Protein AF-A0AAE3ATY2-F1 (afdb_monomer_lite)

pLDDT: mean 73.82, std 13.51, range [33.0, 94.19]

Radius of gyration: 15.82 Å; chains: 1; bounding box: 37×30×44 Å

Foldseek 3Di:
DDFAEDEDLAPVVVLCVVDPPPCVVSVVVCVRGQKYKDFHADPLLVVLSVCLPVQVQHPNVDPRSSVVSVVVCPDPRTDIDMDGRDPVSVVPDDDDDDDDDDDD

Organism: NCBI:txid2981770

Structure (mmCIF, N/CA/C/O backbone):
data_AF-A0AAE3ATY2-F1
#
_entry.id   AF-A0AAE3ATY2-F1
#
loop_
_atom_site.group_PDB
_atom_site.id
_atom_site.type_symbol
_atom_site.label_atom_id
_atom_site.label_alt_id
_atom_site.label_comp_id
_atom_site.label_asym_id
_atom_site.label_entity_id
_atom_site.label_seq_id
_atom_site.pdbx_PDB_ins_code
_atom_site.Cartn_x
_atom_site.Cartn_y
_atom_site.Cartn_z
_atom_site.occupancy
_atom_site.B_iso_or_equiv
_atom_site.auth_seq_id
_atom_site.auth_comp_id
_atom_site.auth_asym_id
_atom_site.auth_atom_id
_atom_site.pdbx_PDB_model_num
ATOM 1 N N . MET A 1 1 ? -20.960 9.834 9.016 1.00 41.12 1 MET A N 1
ATOM 2 C CA . MET A 1 1 ? -19.723 10.278 8.343 1.00 41.12 1 MET A CA 1
ATOM 3 C C . MET A 1 1 ? -19.508 9.317 7.180 1.00 41.12 1 MET A C 1
ATOM 5 O O . MET A 1 1 ? -19.386 8.128 7.443 1.00 41.12 1 MET A O 1
ATOM 9 N N . LEU A 1 2 ? -19.636 9.768 5.926 1.00 33.00 2 LEU A N 1
ATOM 10 C CA . LEU A 1 2 ? -19.332 8.926 4.760 1.00 33.00 2 LEU A CA 1
ATOM 11 C C . LEU A 1 2 ? -17.823 8.994 4.508 1.00 33.00 2 LEU A C 1
ATOM 13 O O . LEU A 1 2 ? -17.289 10.093 4.409 1.00 33.00 2 LEU A O 1
ATOM 17 N N . PHE A 1 3 ? -17.167 7.838 4.414 1.00 41.97 3 PHE A N 1
ATOM 18 C CA . PHE A 1 3 ? -15.779 7.729 3.967 1.00 41.97 3 PHE A CA 1
ATOM 19 C C . PHE A 1 3 ? -15.745 7.149 2.566 1.00 41.97 3 PHE A C 1
ATOM 21 O O . PHE A 1 3 ? -16.472 6.200 2.263 1.00 41.97 3 PHE A O 1
ATOM 28 N N . ASN A 1 4 ? -14.850 7.670 1.738 1.00 52.00 4 ASN A N 1
ATOM 29 C CA . ASN A 1 4 ? -14.560 7.045 0.460 1.00 52.00 4 ASN A CA 1
ATOM 30 C C . ASN A 1 4 ? -13.578 5.880 0.695 1.00 52.00 4 ASN A C 1
ATOM 32 O O . ASN A 1 4 ? -12.477 6.090 1.214 1.00 52.00 4 ASN A O 1
ATOM 36 N N . TYR A 1 5 ? -13.958 4.666 0.265 1.00 47.03 5 TYR A N 1
ATOM 37 C CA . TYR A 1 5 ? -13.177 3.420 0.366 1.00 47.03 5 TYR A CA 1
ATOM 38 C C . TYR A 1 5 ? -12.868 2.787 -1.005 1.00 47.03 5 TYR A C 1
ATOM 40 O O . TYR A 1 5 ? -13.751 2.717 -1.860 1.00 47.03 5 TYR A O 1
ATOM 48 N N . ILE A 1 6 ? -11.649 2.261 -1.188 1.00 55.47 6 ILE A N 1
ATOM 49 C CA . ILE A 1 6 ? -11.267 1.452 -2.361 1.00 55.47 6 ILE A CA 1
ATOM 50 C C . ILE A 1 6 ? -10.570 0.147 -1.940 1.00 55.47 6 ILE A C 1
ATOM 52 O O . ILE A 1 6 ? -9.686 0.149 -1.078 1.00 55.47 6 ILE A O 1
ATOM 56 N N . LYS A 1 7 ? -10.965 -0.973 -2.567 1.00 50.97 7 LYS A N 1
ATOM 57 C CA . LYS A 1 7 ? -10.407 -2.319 -2.349 1.00 50.97 7 LYS A CA 1
ATOM 58 C C . LYS A 1 7 ? -9.574 -2.748 -3.558 1.00 50.97 7 LYS A C 1
ATOM 60 O O . LYS A 1 7 ? -10.070 -2.715 -4.677 1.00 50.97 7 LYS A O 1
ATOM 65 N N . GLY A 1 8 ? -8.339 -3.200 -3.333 1.00 52.41 8 GLY A N 1
ATOM 66 C CA . GLY A 1 8 ? -7.498 -3.819 -4.374 1.00 52.41 8 GLY A CA 1
ATOM 67 C C . GLY A 1 8 ? -6.410 -2.930 -4.993 1.00 52.41 8 GLY A C 1
ATOM 68 O O . GLY A 1 8 ? -5.678 -3.392 -5.863 1.00 52.41 8 GLY A O 1
ATOM 69 N N . ALA A 1 9 ? -6.232 -1.695 -4.517 1.00 54.06 9 ALA A N 1
ATOM 70 C CA . ALA A 1 9 ? -5.271 -0.743 -5.091 1.00 54.06 9 ALA A CA 1
ATOM 71 C C . ALA A 1 9 ? -3.799 -0.951 -4.642 1.00 54.06 9 ALA A C 1
ATOM 73 O O . ALA A 1 9 ? -2.879 -0.355 -5.202 1.00 54.06 9 ALA A O 1
ATOM 74 N N . GLY A 1 10 ? -3.543 -1.812 -3.651 1.00 53.28 10 GLY A N 1
ATOM 75 C CA . GLY A 1 10 ? -2.365 -1.707 -2.777 1.00 53.28 10 GLY A CA 1
ATOM 76 C C . GLY A 1 10 ? -0.957 -1.781 -3.399 1.00 53.28 10 GLY A C 1
ATOM 77 O O . GLY A 1 10 ? -0.019 -1.265 -2.794 1.00 53.28 10 GLY A O 1
ATOM 78 N N . ARG A 1 11 ? -0.784 -2.338 -4.608 1.00 52.47 11 ARG A N 1
ATOM 79 C CA . ARG A 1 11 ? 0.541 -2.446 -5.262 1.00 52.47 11 ARG A CA 1
ATOM 80 C C . ARG A 1 11 ? 1.004 -1.128 -5.884 1.00 52.47 11 ARG A C 1
ATOM 82 O O . ARG A 1 11 ? 2.114 -0.676 -5.613 1.00 52.47 11 ARG A O 1
ATOM 89 N N . HIS A 1 12 ? 0.138 -0.482 -6.662 1.00 54.59 12 HIS A N 1
ATOM 90 C CA . HIS A 1 12 ? 0.458 0.803 -7.283 1.00 54.59 12 HIS A CA 1
ATOM 91 C C . HIS A 1 12 ? 0.455 1.938 -6.255 1.00 54.59 12 HIS A C 1
ATOM 93 O O . HIS A 1 12 ? 1.202 2.893 -6.412 1.00 54.59 12 HIS A O 1
ATOM 99 N N . CYS A 1 13 ? -0.293 1.798 -5.153 1.00 53.50 13 CYS A N 1
ATOM 100 C CA . CYS A 1 13 ? -0.353 2.790 -4.080 1.00 53.50 13 CYS A CA 1
ATOM 101 C C . CYS A 1 13 ? 1.008 3.173 -3.489 1.00 53.50 13 CYS A C 1
ATOM 103 O O . CYS A 1 13 ? 1.266 4.345 -3.223 1.00 53.50 13 CYS A O 1
ATOM 105 N N . ILE A 1 14 ? 1.877 2.189 -3.260 1.00 57.06 14 ILE A N 1
ATOM 106 C CA . ILE A 1 14 ? 3.160 2.419 -2.586 1.00 57.06 14 ILE A CA 1
ATOM 107 C C . ILE A 1 14 ? 4.232 2.843 -3.586 1.00 57.06 14 ILE A C 1
ATOM 109 O O . ILE A 1 14 ? 5.038 3.720 -3.276 1.00 57.06 14 ILE A O 1
ATOM 113 N N . ALA A 1 15 ? 4.219 2.275 -4.795 1.00 56.56 15 ALA A N 1
ATOM 114 C CA . ALA A 1 15 ? 5.108 2.697 -5.873 1.00 56.56 15 ALA A CA 1
ATOM 115 C C . ALA A 1 15 ? 4.839 4.163 -6.271 1.00 56.56 15 ALA A C 1
ATOM 117 O O . ALA A 1 15 ? 5.775 4.958 -6.347 1.00 56.56 15 ALA A O 1
ATOM 118 N N . ALA A 1 16 ? 3.560 4.540 -6.383 1.00 54.19 16 ALA A N 1
ATOM 119 C CA . ALA A 1 16 ? 3.089 5.913 -6.556 1.00 54.19 16 ALA A CA 1
ATOM 120 C C . ALA A 1 16 ? 3.590 6.848 -5.447 1.00 54.19 16 ALA A C 1
ATOM 122 O O . ALA A 1 16 ? 4.172 7.896 -5.709 1.00 54.19 16 ALA A O 1
ATOM 123 N N . HIS A 1 17 ? 3.429 6.441 -4.185 1.00 58.06 17 HIS A N 1
ATOM 124 C CA . HIS A 1 17 ? 3.832 7.275 -3.056 1.00 58.06 17 HIS A CA 1
ATOM 125 C C . HIS A 1 17 ? 5.353 7.491 -2.977 1.00 58.06 17 HIS A C 1
ATOM 127 O O . HIS A 1 17 ? 5.806 8.581 -2.628 1.00 58.06 17 HIS A O 1
ATOM 133 N N . ARG A 1 18 ? 6.152 6.468 -3.310 1.00 60.47 18 ARG A N 1
ATOM 134 C CA . ARG A 1 18 ? 7.623 6.514 -3.222 1.00 60.47 18 ARG A CA 1
ATOM 135 C C . ARG A 1 18 ? 8.286 7.215 -4.403 1.00 60.47 18 ARG A C 1
ATOM 137 O O . ARG A 1 18 ? 9.364 7.777 -4.234 1.00 60.47 18 ARG A O 1
ATOM 144 N N . LYS A 1 19 ? 7.658 7.212 -5.580 1.00 61.47 19 LYS A N 1
ATOM 145 C CA . LYS A 1 19 ? 8.157 7.916 -6.765 1.00 61.47 19 LYS A CA 1
ATOM 146 C C . LYS A 1 19 ? 7.029 8.734 -7.380 1.00 61.47 19 LYS A C 1
ATOM 148 O O . LYS A 1 19 ? 6.400 8.331 -8.358 1.00 61.47 19 LYS A O 1
ATOM 153 N N . LYS A 1 20 ? 6.801 9.904 -6.771 1.00 57.09 20 LYS A N 1
ATOM 154 C CA . LYS A 1 20 ? 5.816 10.892 -7.226 1.00 57.09 20 LYS A CA 1
ATOM 155 C C . LYS A 1 20 ? 5.924 11.087 -8.738 1.00 57.09 20 LYS A C 1
ATOM 157 O O . LYS A 1 20 ? 7.033 11.239 -9.251 1.00 57.09 20 LYS A O 1
ATOM 162 N N . LYS A 1 21 ? 4.777 11.162 -9.417 1.00 59.84 21 LYS A N 1
ATOM 163 C CA . LYS A 1 21 ? 4.633 11.337 -10.881 1.00 59.84 21 LYS A CA 1
ATOM 164 C C . LYS A 1 21 ? 4.850 10.086 -11.741 1.00 59.84 21 LYS A C 1
ATOM 166 O O . LYS A 1 21 ? 4.656 10.173 -12.948 1.00 59.84 21 LYS A O 1
ATOM 171 N N . MET A 1 22 ? 5.210 8.939 -11.164 1.00 63.28 22 MET A N 1
ATOM 172 C CA . 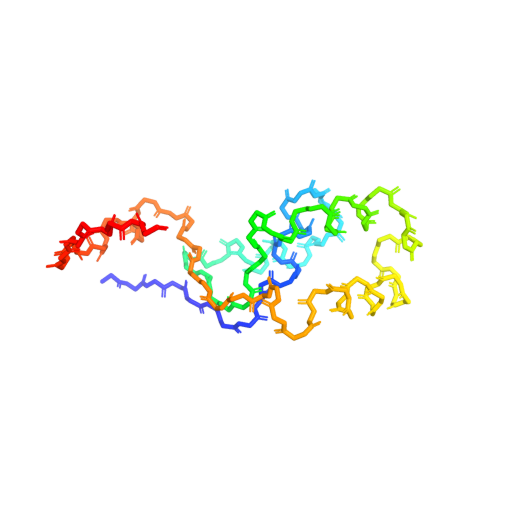MET A 1 22 ? 5.334 7.687 -11.926 1.00 63.28 22 MET A CA 1
ATOM 173 C C . MET A 1 22 ? 3.978 7.002 -12.152 1.00 63.28 22 MET A C 1
ATOM 175 O O . MET A 1 22 ? 3.780 6.356 -13.172 1.00 63.28 22 MET A O 1
ATOM 179 N N . PHE A 1 23 ? 3.019 7.202 -11.242 1.00 66.50 23 PHE A N 1
ATOM 180 C CA . PHE A 1 23 ? 1.679 6.605 -11.307 1.00 66.50 23 PHE A CA 1
ATOM 181 C C . PHE A 1 23 ? 0.593 7.670 -11.085 1.00 66.50 23 PHE A C 1
ATOM 183 O O . PHE A 1 23 ? -0.240 7.549 -10.190 1.00 66.50 23 PHE A O 1
ATOM 190 N N . ILE A 1 24 ? 0.621 8.746 -11.877 1.00 67.44 24 ILE A N 1
ATOM 191 C CA . ILE A 1 24 ? -0.222 9.947 -11.687 1.00 67.44 24 ILE A CA 1
ATOM 192 C C . ILE A 1 24 ? -1.718 9.614 -11.636 1.00 67.44 24 ILE A C 1
ATOM 194 O O . ILE A 1 24 ? -2.450 10.183 -10.827 1.00 67.44 24 ILE A O 1
ATOM 198 N N . GLU A 1 25 ? -2.184 8.697 -12.483 1.00 70.12 25 GLU A N 1
ATOM 199 C CA . GLU A 1 25 ? -3.596 8.301 -12.516 1.00 70.12 25 GLU A CA 1
ATOM 200 C C . GLU A 1 25 ? -4.012 7.597 -11.225 1.00 70.12 25 GLU A C 1
ATOM 202 O O . GLU A 1 25 ? -5.039 7.938 -10.640 1.00 70.12 25 GLU A O 1
ATOM 207 N N . VAL A 1 26 ? -3.159 6.703 -10.721 1.00 69.75 26 VAL A N 1
ATOM 208 C CA . VAL A 1 26 ? -3.375 6.000 -9.453 1.00 69.75 26 VAL A CA 1
ATOM 209 C C . VAL A 1 26 ? -3.294 6.972 -8.276 1.00 69.75 26 VAL A C 1
ATOM 211 O O . VAL A 1 26 ? -4.143 6.924 -7.391 1.00 69.75 26 VAL A O 1
ATOM 214 N N . GLU A 1 27 ? -2.326 7.895 -8.262 1.00 71.00 27 GLU A N 1
ATOM 215 C CA . GLU A 1 27 ? -2.238 8.950 -7.240 1.00 71.00 27 GLU A CA 1
ATOM 216 C C . GLU A 1 27 ? -3.523 9.785 -7.197 1.00 71.00 27 GLU A C 1
ATOM 218 O O . GLU A 1 27 ? -4.073 10.034 -6.121 1.00 71.00 27 GLU A O 1
ATOM 223 N N . ARG A 1 28 ? -4.026 10.192 -8.370 1.00 78.19 28 ARG A N 1
ATOM 224 C CA . ARG A 1 28 ? -5.248 10.991 -8.506 1.00 78.19 28 ARG A CA 1
ATOM 225 C C . ARG A 1 28 ? -6.484 10.209 -8.074 1.00 78.19 28 ARG A C 1
ATOM 227 O O . ARG A 1 28 ? -7.344 10.773 -7.401 1.00 78.19 28 ARG A O 1
ATOM 234 N N . GLU A 1 29 ? -6.582 8.936 -8.436 1.00 76.50 29 GLU A N 1
ATOM 235 C CA . GLU A 1 29 ? -7.672 8.067 -8.002 1.00 76.50 29 GLU A CA 1
ATOM 236 C C . GLU A 1 29 ? -7.652 7.905 -6.479 1.00 76.50 29 GLU A C 1
ATOM 238 O O . GLU A 1 29 ? -8.634 8.220 -5.809 1.00 76.50 29 GLU A O 1
ATOM 243 N N . MET A 1 30 ? -6.504 7.533 -5.909 1.00 73.94 30 MET A N 1
ATOM 244 C CA . MET A 1 30 ? -6.325 7.354 -4.469 1.00 73.94 30 MET A CA 1
ATOM 245 C C . MET A 1 30 ? -6.567 8.627 -3.666 1.00 73.94 30 MET A C 1
ATOM 247 O O . MET A 1 30 ? -7.004 8.544 -2.517 1.00 73.94 30 MET A O 1
ATOM 251 N N . ALA A 1 31 ? -6.270 9.807 -4.217 1.00 78.38 31 ALA A N 1
ATOM 252 C CA . ALA A 1 31 ? -6.503 11.086 -3.551 1.00 78.38 31 ALA A CA 1
ATOM 253 C C . ALA A 1 31 ? -7.977 11.288 -3.165 1.00 78.38 31 ALA A C 1
ATOM 255 O O . ALA A 1 31 ? -8.249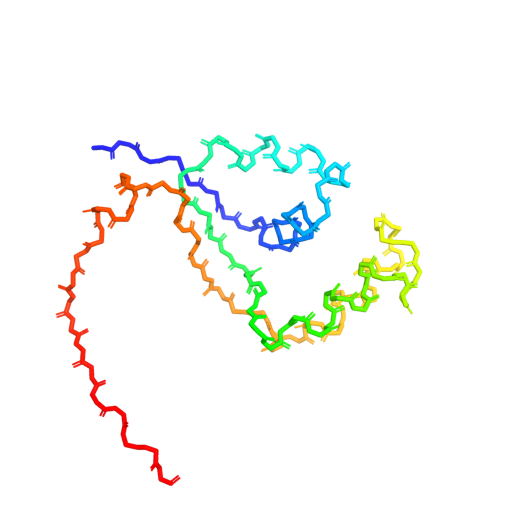 11.968 -2.180 1.00 78.38 31 ALA A O 1
ATOM 256 N N . ARG A 1 32 ? -8.911 10.643 -3.876 1.00 83.62 32 ARG A N 1
ATOM 257 C CA . ARG A 1 32 ? -10.361 10.730 -3.638 1.00 83.62 32 ARG A CA 1
ATOM 258 C C . ARG A 1 32 ? -10.839 9.925 -2.426 1.00 83.62 32 ARG A C 1
ATOM 260 O O . ARG A 1 32 ? -11.977 10.107 -2.000 1.00 83.62 32 ARG A O 1
ATOM 267 N N . TYR A 1 33 ? -9.996 9.034 -1.904 1.00 83.56 33 TYR A N 1
ATOM 268 C CA . TYR A 1 33 ? -10.341 8.074 -0.859 1.00 83.56 33 TYR A CA 1
ATOM 269 C C . TYR A 1 33 ? -9.667 8.407 0.477 1.00 83.56 33 TYR A C 1
ATOM 271 O O . TYR A 1 33 ? -8.481 8.753 0.527 1.00 83.56 33 TYR A O 1
ATOM 279 N N . ASP A 1 34 ? -10.420 8.262 1.567 1.00 83.69 34 ASP A N 1
ATOM 280 C CA . ASP A 1 34 ? -9.939 8.462 2.939 1.00 83.69 34 ASP A CA 1
ATOM 281 C C . ASP A 1 34 ? -9.261 7.209 3.496 1.00 83.69 34 ASP A C 1
ATOM 283 O O . ASP A 1 34 ? -8.323 7.295 4.292 1.00 83.69 34 ASP A O 1
ATOM 287 N N . ILE A 1 35 ? -9.742 6.039 3.066 1.00 83.19 35 ILE A N 1
ATOM 288 C CA . ILE A 1 35 ? -9.261 4.727 3.495 1.00 83.19 35 ILE A CA 1
ATOM 289 C C . ILE A 1 35 ? -8.995 3.877 2.257 1.00 83.19 35 ILE A C 1
ATOM 291 O O . ILE A 1 35 ? -9.830 3.772 1.358 1.00 83.19 35 ILE A O 1
ATOM 295 N N . ILE A 1 36 ? -7.836 3.230 2.230 1.00 79.50 36 ILE A N 1
ATOM 296 C CA . ILE A 1 36 ? -7.430 2.330 1.149 1.00 79.50 36 ILE A CA 1
ATOM 297 C C . ILE A 1 36 ? -7.164 0.957 1.746 1.00 79.50 36 ILE A C 1
ATOM 299 O O . ILE A 1 36 ? -6.427 0.855 2.724 1.00 79.50 36 ILE A O 1
ATOM 303 N N . ALA A 1 37 ? -7.742 -0.093 1.162 1.00 76.19 37 ALA A N 1
ATOM 304 C CA . ALA A 1 37 ? -7.562 -1.456 1.647 1.00 76.19 37 ALA A CA 1
ATOM 305 C C . ALA A 1 37 ? -7.112 -2.435 0.562 1.00 76.19 37 ALA A C 1
ATOM 307 O O . ALA A 1 37 ? -7.518 -2.369 -0.603 1.00 76.19 37 ALA A O 1
ATOM 308 N N . GLY A 1 38 ? -6.298 -3.401 0.973 1.00 73.00 38 GLY A N 1
ATOM 309 C CA . GLY A 1 38 ? -5.857 -4.518 0.143 1.00 73.00 38 GLY A CA 1
ATOM 310 C C . GLY A 1 38 ? -4.421 -4.905 0.449 1.00 73.00 38 GLY A C 1
ATOM 311 O O . GLY A 1 38 ? -3.893 -4.549 1.499 1.00 73.00 38 GLY A O 1
ATOM 312 N N . LYS A 1 39 ? -3.784 -5.601 -0.494 1.00 68.50 39 LYS A N 1
ATOM 313 C CA . LYS A 1 39 ? -2.374 -6.002 -0.438 1.00 68.50 39 LYS A CA 1
ATOM 314 C C . LYS A 1 39 ? -1.447 -4.788 -0.398 1.00 68.50 39 LYS A C 1
ATOM 316 O O . LYS A 1 39 ? -0.989 -4.318 -1.437 1.00 68.50 39 LYS A O 1
ATOM 321 N N . ILE A 1 40 ? -1.207 -4.284 0.805 1.00 66.38 40 ILE A N 1
ATOM 322 C CA . ILE A 1 40 ? -0.272 -3.204 1.099 1.00 66.38 40 ILE A CA 1
ATOM 323 C C . ILE A 1 40 ? 1.070 -3.858 1.414 1.00 66.38 40 ILE A C 1
ATOM 325 O O . ILE A 1 40 ? 1.160 -4.829 2.168 1.00 66.38 40 ILE A O 1
ATOM 329 N N . ALA A 1 41 ? 2.105 -3.330 0.786 1.00 65.25 41 ALA A N 1
ATOM 330 C CA . ALA A 1 41 ? 3.481 -3.709 1.019 1.00 65.25 41 ALA A CA 1
ATOM 331 C C 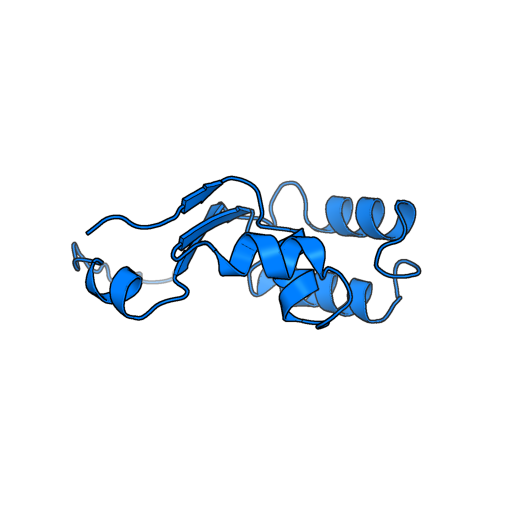. ALA A 1 41 ? 3.954 -3.111 2.366 1.00 65.25 41 ALA A C 1
ATOM 333 O O . ALA A 1 41 ? 3.801 -1.913 2.602 1.00 65.25 41 ALA A O 1
ATOM 334 N N . ASP A 1 42 ? 4.456 -3.953 3.270 1.00 67.19 42 ASP A N 1
ATOM 335 C CA . ASP A 1 42 ? 4.983 -3.574 4.591 1.00 67.19 42 ASP A CA 1
ATOM 336 C C . ASP A 1 42 ? 6.521 -3.469 4.581 1.00 67.19 42 ASP A C 1
ATOM 338 O O . ASP A 1 42 ? 7.162 -3.542 3.529 1.00 67.19 42 ASP A O 1
ATOM 342 N N . ASP A 1 43 ? 7.148 -3.325 5.748 1.00 70.12 43 ASP A N 1
ATOM 343 C CA . ASP A 1 43 ? 8.610 -3.257 5.861 1.00 70.12 43 ASP A CA 1
ATOM 344 C C . ASP A 1 43 ? 9.319 -4.485 5.266 1.00 70.12 43 ASP A C 1
ATOM 346 O O . ASP A 1 43 ? 10.404 -4.352 4.693 1.00 70.12 43 ASP A O 1
ATOM 350 N N . ALA A 1 44 ? 8.691 -5.667 5.294 1.00 68.75 44 ALA A N 1
ATOM 351 C CA . ALA A 1 44 ? 9.256 -6.881 4.704 1.00 68.75 44 ALA A CA 1
ATOM 352 C C . ALA A 1 44 ? 9.296 -6.827 3.166 1.00 68.75 44 ALA A C 1
ATOM 354 O O . ALA A 1 44 ? 10.096 -7.517 2.530 1.00 68.75 44 ALA A O 1
ATOM 355 N N . THR A 1 45 ? 8.473 -5.978 2.550 1.00 73.25 45 THR A N 1
ATOM 356 C CA . THR A 1 45 ? 8.481 -5.724 1.100 1.00 73.25 45 THR A CA 1
ATOM 357 C C . THR A 1 45 ? 9.397 -4.576 0.679 1.00 73.25 45 THR A C 1
ATOM 359 O O . THR A 1 45 ? 9.674 -4.413 -0.514 1.00 73.25 45 THR A O 1
ATOM 362 N N . ASN A 1 46 ? 9.884 -3.783 1.640 1.00 77.06 46 ASN A N 1
ATOM 363 C CA . ASN A 1 46 ? 10.590 -2.532 1.383 1.00 77.06 46 ASN A CA 1
ATOM 364 C C . ASN A 1 46 ? 11.830 -2.737 0.505 1.00 77.06 46 ASN A C 1
ATOM 366 O O . ASN A 1 46 ? 12.016 -2.014 -0.470 1.00 77.06 46 ASN A O 1
ATOM 370 N N . ALA A 1 47 ? 12.635 -3.758 0.806 1.00 82.81 47 ALA A N 1
ATOM 371 C CA . ALA A 1 47 ? 13.847 -4.068 0.051 1.00 82.81 47 ALA A CA 1
ATOM 372 C C . ALA A 1 47 ? 13.552 -4.384 -1.427 1.00 82.81 47 ALA A C 1
ATOM 374 O O . ALA A 1 47 ? 14.240 -3.899 -2.322 1.00 82.81 47 ALA A O 1
ATOM 375 N N . THR A 1 48 ? 12.489 -5.151 -1.689 1.00 82.94 48 THR A N 1
ATOM 376 C CA . THR A 1 48 ? 12.071 -5.521 -3.049 1.00 82.94 48 THR A CA 1
ATOM 377 C C . THR A 1 48 ? 11.560 -4.308 -3.824 1.00 82.94 48 THR A C 1
ATOM 379 O O . THR A 1 48 ? 11.951 -4.098 -4.969 1.00 82.94 48 THR A O 1
ATOM 382 N N . LEU A 1 49 ? 10.741 -3.467 -3.188 1.00 80.00 49 LEU A N 1
ATOM 383 C CA . LEU A 1 49 ? 10.240 -2.237 -3.799 1.00 80.00 49 LEU A CA 1
ATOM 384 C C . LEU A 1 49 ? 11.351 -1.225 -4.086 1.00 80.00 49 LEU A C 1
ATOM 386 O O . LEU A 1 49 ? 11.331 -0.577 -5.128 1.00 80.00 49 LEU A O 1
ATOM 390 N N . THR A 1 50 ? 12.324 -1.090 -3.188 1.00 82.69 50 THR A N 1
ATOM 391 C CA . THR A 1 50 ? 13.474 -0.203 -3.397 1.00 82.69 50 THR A CA 1
ATOM 392 C C . THR A 1 50 ? 14.321 -0.668 -4.578 1.00 82.69 50 THR A C 1
ATOM 394 O O . THR A 1 50 ? 14.674 0.154 -5.418 1.00 82.69 50 THR A O 1
ATOM 397 N N . ALA A 1 51 ? 14.585 -1.974 -4.698 1.00 85.44 51 ALA A N 1
ATOM 398 C CA . ALA A 1 51 ? 15.304 -2.536 -5.842 1.00 85.44 51 ALA A CA 1
ATOM 399 C C . ALA A 1 51 ? 14.564 -2.293 -7.171 1.00 85.44 51 ALA A C 1
ATOM 401 O O . ALA A 1 51 ? 15.171 -1.836 -8.138 1.00 85.44 51 ALA A O 1
ATOM 402 N N . TYR A 1 52 ? 13.246 -2.507 -7.198 1.00 83.31 52 TYR A N 1
ATOM 403 C CA . TYR A 1 52 ? 12.400 -2.200 -8.355 1.00 83.31 52 TYR A CA 1
ATOM 404 C C . TYR A 1 52 ? 12.470 -0.715 -8.749 1.00 83.31 52 TYR A C 1
ATOM 406 O O . TYR A 1 52 ? 12.752 -0.386 -9.899 1.00 83.31 52 TYR A O 1
ATOM 414 N N . LEU A 1 53 ? 12.293 0.199 -7.789 1.00 81.62 53 LEU A N 1
ATOM 415 C CA . LEU A 1 53 ? 12.314 1.646 -8.043 1.00 81.62 53 LEU A CA 1
ATOM 416 C C . LEU A 1 53 ? 13.696 2.175 -8.460 1.00 81.62 53 LEU A C 1
ATOM 418 O O . LEU A 1 53 ? 13.770 3.198 -9.152 1.00 81.62 53 LEU A O 1
ATOM 422 N N . ALA A 1 54 ? 14.763 1.489 -8.041 1.00 86.38 54 ALA A N 1
ATOM 423 C CA . ALA A 1 54 ? 16.147 1.749 -8.433 1.00 86.38 54 ALA A CA 1
ATOM 424 C C . ALA A 1 54 ? 16.506 1.180 -9.819 1.00 86.38 54 ALA A C 1
ATOM 426 O O . ALA A 1 54 ? 17.614 1.408 -10.296 1.00 86.38 54 ALA A O 1
ATOM 427 N N . GLY A 1 55 ? 15.586 0.462 -10.471 1.00 85.38 55 GLY A N 1
ATOM 428 C CA . GLY A 1 55 ? 15.789 -0.099 -11.805 1.00 85.38 55 GLY A CA 1
ATOM 429 C C . GLY A 1 55 ? 16.479 -1.465 -11.825 1.00 85.38 55 GLY A C 1
ATOM 430 O O . GLY A 1 55 ? 16.826 -1.957 -12.894 1.00 85.38 55 GLY A O 1
ATOM 431 N N . ALA A 1 56 ? 16.664 -2.115 -10.670 1.00 88.56 56 ALA A N 1
ATOM 432 C CA . ALA A 1 56 ? 17.343 -3.412 -10.589 1.00 88.56 56 ALA A CA 1
ATOM 433 C C . ALA A 1 56 ? 16.578 -4.545 -11.301 1.00 88.56 56 ALA A C 1
ATOM 435 O O . ALA A 1 56 ? 17.152 -5.598 -11.567 1.00 88.56 56 ALA A O 1
ATOM 436 N N . PHE A 1 57 ? 15.287 -4.345 -11.586 1.00 84.12 57 PHE A N 1
ATOM 437 C CA . PHE A 1 57 ? 14.421 -5.309 -12.274 1.00 84.12 57 PHE A CA 1
ATOM 438 C C . PHE A 1 57 ? 14.093 -4.897 -13.721 1.00 84.12 57 PHE A C 1
ATOM 440 O O . PHE A 1 57 ? 13.258 -5.538 -14.349 1.00 84.12 57 PHE A O 1
ATOM 447 N N . GLY A 1 58 ? 14.716 -3.830 -14.235 1.00 86.12 58 GLY A N 1
ATOM 448 C CA . GLY A 1 58 ? 14.303 -3.130 -15.458 1.00 86.12 58 GLY A CA 1
ATOM 449 C C . GLY A 1 58 ? 13.675 -1.768 -15.147 1.00 86.12 58 GLY A C 1
ATOM 450 O O . GLY A 1 58 ? 13.691 -1.324 -13.995 1.00 86.12 58 GLY A O 1
ATOM 451 N N . THR A 1 59 ? 13.130 -1.076 -16.151 1.00 85.38 59 THR A N 1
ATOM 452 C CA . THR A 1 59 ? 12.494 0.230 -15.921 1.00 85.38 59 THR A CA 1
ATOM 453 C C . THR A 1 59 ? 11.206 0.043 -15.129 1.00 85.38 59 THR A C 1
ATOM 455 O O . THR A 1 59 ? 10.309 -0.691 -15.533 1.00 85.38 59 THR A O 1
ATOM 458 N N . ALA A 1 60 ? 11.092 0.719 -13.987 1.00 77.62 60 ALA A N 1
ATOM 459 C CA . ALA A 1 60 ? 9.851 0.717 -13.222 1.00 77.62 60 ALA A CA 1
ATOM 460 C C . ALA A 1 60 ? 8.691 1.274 -14.072 1.00 77.62 60 ALA A C 1
ATOM 462 O O . ALA A 1 60 ? 8.800 2.380 -14.606 1.00 77.62 60 ALA A O 1
ATOM 463 N N . GLY A 1 61 ? 7.601 0.513 -14.169 1.00 72.44 61 GLY A N 1
ATOM 464 C CA . GLY A 1 61 ? 6.452 0.778 -15.035 1.00 72.44 61 GLY A CA 1
ATOM 465 C C . GLY A 1 61 ? 6.439 -0.072 -16.309 1.00 72.44 61 GLY A C 1
ATOM 466 O O . GLY A 1 61 ? 5.394 -0.178 -16.950 1.00 72.44 61 GLY A O 1
ATOM 467 N N . ASP A 1 62 ? 7.559 -0.714 -16.661 1.00 80.00 62 ASP A N 1
ATOM 468 C CA . ASP A 1 62 ? 7.580 -1.713 -17.727 1.00 80.00 62 ASP A CA 1
ATOM 469 C C . ASP A 1 62 ? 6.907 -2.997 -17.239 1.00 80.00 62 ASP A C 1
ATOM 471 O O . ASP A 1 62 ? 7.163 -3.481 -16.133 1.00 80.00 62 ASP A O 1
ATOM 475 N N . LYS A 1 63 ? 6.098 -3.610 -18.108 1.00 77.19 63 LYS A N 1
ATOM 476 C CA . LYS A 1 63 ? 5.353 -4.838 -17.795 1.00 77.19 63 LYS A CA 1
ATOM 477 C C . LYS A 1 63 ? 6.245 -5.943 -17.215 1.00 77.19 63 LYS A C 1
ATOM 479 O O . LYS A 1 63 ? 5.859 -6.627 -16.273 1.00 77.19 63 LYS A O 1
ATOM 484 N N . GLU A 1 64 ? 7.441 -6.110 -17.766 1.00 82.38 64 GLU A N 1
ATOM 485 C CA . GLU A 1 64 ? 8.386 -7.156 -17.367 1.00 82.38 64 GLU A CA 1
ATOM 486 C C . GLU A 1 64 ? 8.978 -6.907 -15.973 1.00 82.38 64 GLU A C 1
ATOM 488 O O . GLU A 1 64 ? 9.068 -7.839 -15.165 1.00 82.38 64 GLU A O 1
ATOM 493 N N . ALA A 1 65 ? 9.318 -5.651 -15.668 1.00 81.12 65 ALA A N 1
ATOM 494 C CA . ALA A 1 65 ? 9.817 -5.239 -14.360 1.00 81.12 65 ALA A CA 1
ATOM 495 C C . ALA A 1 65 ? 8.720 -5.350 -13.288 1.00 81.12 65 ALA A C 1
ATOM 497 O O . ALA A 1 65 ? 8.982 -5.815 -12.173 1.00 81.12 65 ALA A O 1
ATOM 498 N N . ASP A 1 66 ? 7.485 -4.986 -13.637 1.00 77.69 66 ASP A N 1
ATOM 499 C CA . ASP A 1 66 ? 6.306 -5.088 -12.776 1.00 77.69 66 ASP A CA 1
ATOM 500 C C . ASP A 1 66 ? 5.985 -6.548 -12.446 1.00 77.69 66 ASP A C 1
ATOM 502 O O . ASP A 1 66 ? 5.871 -6.915 -11.271 1.00 77.69 66 ASP A O 1
ATOM 506 N N . ASP A 1 67 ? 5.910 -7.407 -13.466 1.00 79.44 67 ASP A N 1
ATOM 507 C CA . ASP A 1 67 ? 5.655 -8.839 -13.303 1.00 79.44 67 ASP A CA 1
ATOM 508 C C . ASP A 1 67 ? 6.759 -9.505 -12.471 1.00 79.44 67 ASP A C 1
ATOM 510 O O . ASP A 1 67 ? 6.482 -10.337 -11.599 1.00 79.44 67 ASP A O 1
ATOM 514 N N . PHE A 1 68 ? 8.022 -9.124 -12.691 1.00 84.12 68 PHE A N 1
ATOM 515 C CA . PHE A 1 68 ? 9.135 -9.609 -11.882 1.00 84.12 68 PHE A CA 1
ATOM 516 C C . PHE A 1 68 ? 9.009 -9.169 -10.421 1.00 84.12 68 PHE A C 1
ATOM 518 O O . PHE A 1 68 ? 9.079 -10.014 -9.526 1.00 84.12 68 PHE A O 1
ATOM 525 N N . CYS A 1 69 ? 8.757 -7.884 -10.172 1.00 83.06 69 CYS A N 1
ATOM 526 C CA . CYS A 1 69 ? 8.558 -7.338 -8.832 1.00 83.06 69 CYS A CA 1
ATOM 527 C C . CYS A 1 69 ? 7.413 -8.053 -8.095 1.00 83.06 69 CYS A C 1
ATOM 529 O O . CYS A 1 69 ? 7.568 -8.485 -6.951 1.00 83.06 69 CYS A O 1
ATOM 531 N N . ILE A 1 70 ? 6.282 -8.272 -8.773 1.00 77.62 70 ILE A N 1
ATOM 532 C CA . ILE A 1 70 ? 5.115 -8.970 -8.221 1.00 77.62 70 ILE A CA 1
ATOM 533 C C . ILE A 1 70 ? 5.460 -10.408 -7.822 1.00 77.62 70 ILE A C 1
ATOM 535 O O . ILE A 1 70 ? 5.073 -10.844 -6.734 1.00 77.62 70 ILE A O 1
ATOM 539 N N . ARG A 1 71 ? 6.207 -11.141 -8.658 1.00 81.88 71 ARG A N 1
ATOM 540 C CA . ARG A 1 71 ? 6.649 -12.509 -8.338 1.00 81.88 71 ARG A CA 1
ATOM 541 C C . ARG A 1 71 ? 7.527 -12.560 -7.088 1.00 81.88 71 ARG A C 1
ATOM 543 O O . ARG A 1 71 ? 7.400 -13.502 -6.317 1.00 81.88 71 ARG A O 1
ATOM 550 N N . GLN A 1 72 ? 8.358 -11.545 -6.846 1.00 81.25 72 GLN A N 1
ATOM 551 C CA . GLN A 1 72 ? 9.206 -11.474 -5.645 1.00 81.25 72 GLN A CA 1
ATOM 552 C C . GLN A 1 72 ? 8.425 -11.181 -4.350 1.00 81.25 72 GLN A C 1
ATOM 554 O O . GLN A 1 72 ? 8.916 -11.460 -3.247 1.00 81.25 72 GLN A O 1
ATOM 559 N N . LEU A 1 73 ? 7.223 -10.608 -4.474 1.00 74.12 73 LEU A N 1
ATOM 560 C CA . LEU A 1 73 ? 6.342 -10.223 -3.366 1.00 74.12 73 LEU A CA 1
ATOM 561 C C . LEU A 1 73 ? 5.277 -11.284 -3.036 1.00 74.12 73 LEU A C 1
ATOM 563 O O . LEU A 1 73 ? 4.746 -11.315 -1.924 1.00 74.12 73 LEU A O 1
ATOM 567 N N . LEU A 1 74 ? 4.945 -12.159 -3.982 1.00 73.62 74 LEU A N 1
ATOM 568 C CA . LEU A 1 74 ? 3.933 -13.199 -3.809 1.00 73.62 74 LEU A CA 1
ATOM 569 C C . LEU A 1 74 ? 4.548 -14.563 -3.450 1.00 73.62 74 LEU A C 1
ATOM 571 O O . LEU A 1 74 ? 5.707 -14.822 -3.757 1.00 73.62 74 LEU A O 1
ATOM 575 N N . PRO A 1 75 ? 3.774 -15.460 -2.810 1.00 61.56 75 PRO A N 1
ATOM 576 C CA . PRO A 1 75 ? 2.420 -15.243 -2.286 1.00 61.56 75 PRO A CA 1
ATOM 577 C C . PRO A 1 75 ? 2.382 -14.607 -0.884 1.00 61.56 75 PRO A C 1
ATOM 579 O O . PRO A 1 75 ? 1.347 -14.073 -0.499 1.00 61.56 75 PRO A O 1
ATOM 582 N N . ASN A 1 76 ? 3.493 -14.620 -0.140 1.00 63.09 76 ASN A N 1
ATOM 583 C CA . ASN A 1 76 ? 3.474 -14.449 1.320 1.00 63.09 76 ASN A CA 1
ATOM 584 C C . ASN A 1 76 ? 3.960 -13.090 1.848 1.00 63.09 76 ASN A C 1
ATOM 586 O O . ASN A 1 76 ? 3.899 -12.871 3.055 1.00 63.09 76 ASN A O 1
ATOM 590 N N . LYS A 1 77 ? 4.457 -12.181 0.998 1.00 63.69 77 LYS A N 1
ATOM 591 C CA . LYS A 1 77 ? 5.002 -10.893 1.473 1.00 63.69 77 LYS A CA 1
ATOM 592 C C . LYS A 1 77 ? 4.000 -9.742 1.408 1.00 63.69 77 LYS A C 1
ATOM 594 O O . LYS A 1 77 ? 4.314 -8.647 1.844 1.00 63.69 77 LYS A O 1
ATOM 599 N N . LEU A 1 78 ? 2.796 -9.969 0.884 1.00 64.75 78 LEU A N 1
ATOM 600 C CA . LEU A 1 78 ? 1.738 -8.961 0.840 1.00 64.75 78 LEU A CA 1
ATOM 601 C C . LEU A 1 78 ? 0.589 -9.373 1.753 1.00 64.75 78 LEU A C 1
ATOM 603 O O . LEU A 1 78 ? -0.078 -10.375 1.498 1.00 64.75 78 LEU A O 1
ATOM 607 N N . LYS A 1 79 ? 0.344 -8.571 2.788 1.00 66.38 79 LYS A N 1
ATOM 608 C CA . LYS A 1 79 ? -0.791 -8.739 3.697 1.00 66.38 79 LYS A CA 1
ATOM 609 C C . LYS A 1 79 ? -1.890 -7.753 3.339 1.00 66.38 79 LYS A C 1
ATOM 611 O O . LYS A 1 79 ? -1.612 -6.653 2.859 1.00 66.38 79 LYS A O 1
ATOM 616 N N . ASP A 1 80 ? -3.135 -8.148 3.578 1.00 72.12 80 ASP A N 1
ATOM 617 C CA . ASP A 1 80 ? -4.239 -7.202 3.520 1.00 72.12 80 ASP A CA 1
ATOM 618 C C . ASP A 1 80 ? -4.107 -6.222 4.686 1.00 72.12 80 ASP A C 1
ATOM 620 O O . ASP A 1 80 ? -4.075 -6.620 5.850 1.00 72.12 80 ASP A O 1
ATOM 624 N N . GLN A 1 81 ? -3.993 -4.939 4.362 1.00 70.94 81 GLN A N 1
ATOM 625 C CA . GLN A 1 81 ? -3.901 -3.867 5.346 1.00 70.94 81 GLN A CA 1
ATOM 626 C C . GLN A 1 81 ? -4.822 -2.716 4.961 1.00 70.94 81 GLN A C 1
ATOM 628 O O . GLN A 1 81 ? -5.331 -2.640 3.838 1.00 70.94 81 GLN A O 1
ATOM 633 N N . TYR A 1 82 ? -5.001 -1.811 5.916 1.00 80.25 82 TYR A N 1
ATOM 634 C CA . TYR A 1 82 ? -5.749 -0.575 5.763 1.00 80.25 82 TYR A CA 1
ATOM 635 C C . TYR A 1 82 ? -4.791 0.607 5.902 1.00 80.25 82 TYR A C 1
ATOM 637 O O . TYR A 1 82 ? -4.072 0.718 6.892 1.00 80.25 82 TYR A O 1
ATOM 645 N N . CYS A 1 83 ? -4.801 1.503 4.922 1.00 79.38 83 CYS A N 1
ATOM 646 C CA . CYS A 1 83 ? -4.121 2.787 4.984 1.00 79.38 83 CYS A CA 1
ATOM 647 C C . CYS A 1 83 ? -5.164 3.877 5.252 1.00 79.38 83 CYS A C 1
ATOM 649 O O . CYS A 1 83 ? -6.038 4.121 4.417 1.00 79.38 83 CYS A O 1
ATOM 651 N N . PHE A 1 84 ? -5.072 4.514 6.419 1.00 85.88 84 PHE A N 1
ATOM 652 C CA . PHE A 1 84 ? -5.902 5.654 6.807 1.00 85.88 84 PHE A CA 1
ATOM 653 C C . PHE A 1 84 ? -5.167 6.937 6.423 1.00 85.88 84 PHE A C 1
ATOM 655 O O . PHE A 1 84 ? -4.092 7.215 6.949 1.00 85.88 84 PHE A O 1
ATOM 662 N N . LYS A 1 85 ? -5.725 7.704 5.483 1.00 84.69 85 LYS A N 1
ATOM 663 C CA . LYS A 1 85 ? -5.057 8.880 4.905 1.00 84.69 85 LYS A CA 1
ATOM 664 C C . LYS A 1 85 ? -5.422 10.194 5.587 1.00 84.69 85 LYS A C 1
ATOM 666 O O . LYS A 1 85 ? -4.703 11.175 5.420 1.00 84.69 85 LYS A O 1
ATOM 671 N N . THR A 1 86 ? -6.541 10.234 6.306 1.00 86.06 86 THR A N 1
ATOM 672 C CA . THR A 1 86 ? -7.080 11.463 6.897 1.00 86.06 86 THR A CA 1
ATOM 673 C C . THR A 1 86 ? -7.289 11.317 8.398 1.00 86.06 86 THR A C 1
ATOM 675 O O . THR A 1 86 ? -7.622 10.240 8.897 1.00 86.06 86 THR A O 1
ATOM 678 N N . GLU A 1 87 ? -7.142 12.422 9.135 1.00 88.19 87 GLU A N 1
ATOM 679 C CA . GLU A 1 87 ? -7.442 12.441 10.571 1.00 88.19 87 GLU A CA 1
ATOM 680 C C . GLU A 1 87 ? -8.886 12.038 10.868 1.00 88.19 87 GLU A C 1
ATOM 682 O O . GLU A 1 87 ? -9.145 11.398 11.882 1.00 88.19 87 GLU A O 1
ATOM 687 N N . ALA A 1 88 ? -9.830 12.407 9.996 1.00 88.25 88 ALA A N 1
ATOM 688 C CA . ALA A 1 88 ? -11.233 12.037 10.144 1.00 88.25 88 ALA A CA 1
ATOM 689 C C . ALA A 1 88 ? -11.405 10.511 10.148 1.00 88.25 88 ALA A C 1
ATOM 691 O O . ALA A 1 88 ? -12.099 9.977 11.010 1.00 88.25 88 ALA A O 1
ATOM 692 N N . ALA A 1 89 ? -10.713 9.807 9.246 1.00 88.50 89 ALA A N 1
ATOM 693 C CA . ALA A 1 89 ? -10.743 8.350 9.188 1.00 88.50 89 ALA A CA 1
ATOM 694 C C . ALA A 1 89 ? -10.091 7.706 10.422 1.00 88.50 89 ALA A C 1
ATOM 696 O O . ALA A 1 89 ? -10.622 6.737 10.964 1.00 88.50 89 ALA A O 1
ATOM 697 N N . ILE A 1 90 ? -8.983 8.275 10.912 1.00 90.06 90 ILE A N 1
ATOM 698 C CA . ILE A 1 90 ? -8.307 7.805 12.133 1.00 90.06 90 ILE A CA 1
ATOM 699 C C . ILE A 1 90 ? -9.197 8.006 13.366 1.00 90.06 90 ILE A C 1
ATOM 701 O O . ILE A 1 90 ? -9.313 7.100 14.187 1.00 90.06 90 ILE A O 1
ATOM 705 N N . LYS A 1 91 ? -9.876 9.155 13.488 1.00 92.19 91 LYS A N 1
ATOM 706 C CA . LYS A 1 91 ? -10.782 9.473 14.611 1.00 92.19 91 LYS A CA 1
ATOM 707 C C . LYS A 1 91 ? -11.990 8.533 14.700 1.00 92.19 91 LYS A C 1
ATOM 709 O O . LYS A 1 91 ? -12.629 8.469 15.746 1.00 92.19 91 LYS A O 1
ATOM 714 N N . CYS A 1 92 ? -12.299 7.791 13.637 1.00 88.38 92 CYS A N 1
ATOM 715 C CA . CYS A 1 92 ? -13.335 6.760 13.652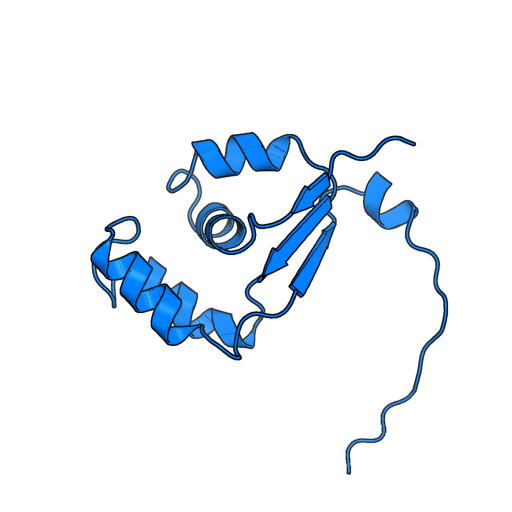 1.00 88.38 92 CYS A CA 1
ATOM 716 C C . CYS A 1 92 ? -12.860 5.400 14.176 1.00 88.38 92 CYS A C 1
ATOM 718 O O . CYS A 1 92 ? -13.692 4.516 14.390 1.00 88.38 92 CYS A O 1
ATOM 720 N N . LEU A 1 93 ? -11.559 5.213 14.410 1.00 89.31 93 LEU A N 1
ATOM 721 C CA . LEU A 1 93 ? -11.052 4.014 15.064 1.00 89.31 93 LEU A CA 1
ATOM 722 C C . LEU A 1 93 ? -11.421 4.030 16.547 1.00 89.31 93 LEU A C 1
ATOM 724 O O . LEU A 1 93 ? -11.168 4.994 17.268 1.00 89.31 93 LEU A O 1
ATOM 728 N N . LYS A 1 94 ? -11.986 2.918 17.016 1.00 92.38 94 LYS A N 1
ATOM 729 C CA . LYS A 1 94 ? -12.255 2.681 18.432 1.00 92.38 94 LYS A CA 1
ATOM 730 C C . LYS A 1 94 ? -11.290 1.626 18.945 1.00 92.38 94 LYS A C 1
ATOM 732 O O . LYS A 1 94 ? -11.202 0.538 18.380 1.00 92.38 94 LYS A O 1
ATOM 737 N N . PHE A 1 95 ? -10.593 1.934 20.033 1.00 91.88 95 PHE A N 1
ATOM 738 C CA . PHE A 1 95 ? -9.798 0.933 20.732 1.00 91.88 95 PHE A CA 1
ATOM 739 C C . PHE A 1 95 ? -10.711 -0.188 21.252 1.00 91.88 95 PHE A C 1
ATOM 741 O O . PHE A 1 95 ? -11.716 0.082 21.910 1.00 91.88 95 PHE A O 1
ATOM 748 N N . VAL A 1 96 ? -10.366 -1.439 20.935 1.00 94.00 96 VAL A N 1
ATOM 749 C CA . VAL A 1 96 ? -11.136 -2.625 21.346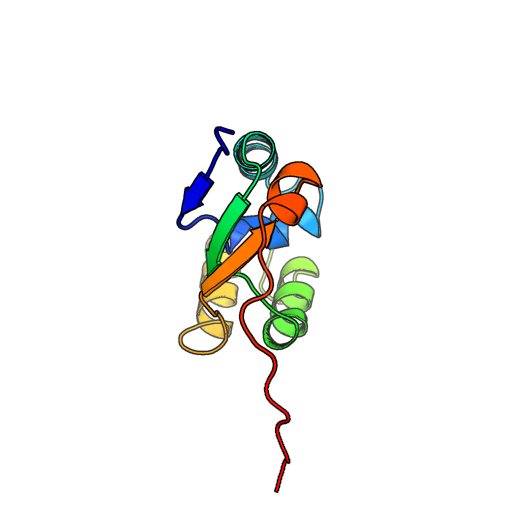 1.00 94.00 96 VAL A CA 1
ATOM 750 C C . VAL A 1 96 ? -10.416 -3.379 22.459 1.00 94.00 96 VAL A C 1
ATOM 752 O O . VAL A 1 96 ? -11.001 -3.629 23.506 1.00 94.00 96 VAL A O 1
ATOM 755 N N . LYS A 1 97 ? -9.150 -3.748 22.236 1.00 94.19 97 LYS A N 1
ATOM 756 C CA . LYS A 1 97 ? -8.312 -4.476 23.195 1.00 94.19 97 LYS A CA 1
ATOM 757 C C . LYS A 1 97 ? -6.832 -4.325 22.850 1.00 94.19 97 LYS A C 1
ATOM 759 O O . LYS A 1 97 ? -6.492 -4.026 21.707 1.00 94.19 97 LYS A O 1
ATOM 764 N N . GLY A 1 98 ? -5.970 -4.590 23.826 1.00 91.69 98 GLY A N 1
ATOM 765 C CA . GLY A 1 98 ? -4.531 -4.761 23.644 1.00 91.69 98 GLY A CA 1
ATOM 766 C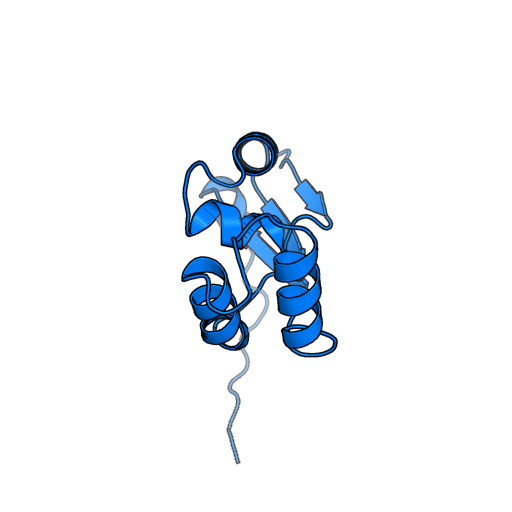 C . GLY A 1 98 ? -4.090 -6.051 24.327 1.00 91.69 98 GLY A C 1
ATOM 767 O O . GLY A 1 98 ? -4.553 -6.351 25.425 1.00 91.69 98 GLY A O 1
ATOM 768 N N . GLU A 1 99 ? -3.227 -6.821 23.675 1.00 92.06 99 GLU A N 1
ATOM 769 C CA . GLU A 1 99 ? -2.694 -8.077 24.206 1.00 92.06 99 GLU A CA 1
ATOM 770 C C . GLU A 1 99 ? -1.177 -7.968 24.340 1.00 92.06 99 GLU A C 1
ATOM 772 O O . GLU A 1 99 ? -0.498 -7.446 23.454 1.00 92.06 99 GLU A O 1
ATOM 777 N N . LYS A 1 100 ? -0.634 -8.458 25.458 1.00 91.62 100 LYS A N 1
ATOM 778 C CA . LYS A 1 100 ? 0.812 -8.518 25.666 1.00 91.62 100 LYS A CA 1
ATOM 779 C C . LYS A 1 100 ? 1.338 -9.823 25.079 1.00 91.62 100 LYS A C 1
ATOM 781 O O . LYS A 1 100 ? 1.042 -10.895 25.601 1.00 91.62 100 LYS A O 1
ATOM 786 N N . ILE A 1 101 ? 2.122 -9.724 24.011 1.00 88.69 101 ILE A N 1
ATOM 787 C CA . ILE A 1 101 ? 2.777 -10.882 23.401 1.00 88.69 101 ILE A CA 1
ATOM 788 C C . ILE A 1 101 ? 4.120 -11.096 24.099 1.00 88.69 101 ILE A C 1
ATOM 790 O O . ILE A 1 101 ? 4.986 -10.224 24.075 1.00 88.69 101 ILE A O 1
ATOM 794 N N . TRP A 1 102 ? 4.287 -12.259 24.721 1.00 83.56 102 TRP A N 1
ATOM 795 C CA . TRP A 1 102 ? 5.586 -12.734 25.187 1.00 83.56 102 TRP A CA 1
ATOM 796 C C . TRP A 1 102 ? 6.196 -13.575 24.066 1.00 83.56 102 TRP A C 1
ATOM 798 O O . TRP A 1 102 ? 5.669 -14.638 23.736 1.00 83.56 102 TRP A O 1
ATOM 808 N N . LEU A 1 103 ? 7.260 -13.076 23.438 1.00 74.81 103 LEU A N 1
ATOM 809 C CA . LEU A 1 103 ? 8.035 -13.860 22.477 1.00 74.81 103 LEU A CA 1
ATOM 810 C C . LEU A 1 103 ? 8.849 -14.900 23.264 1.00 74.81 103 LEU A C 1
ATOM 812 O O . LEU A 1 103 ? 9.503 -14.537 24.243 1.00 74.81 103 LEU A O 1
ATOM 816 N N . LYS A 1 104 ? 8.727 -16.177 22.882 1.00 59.94 104 LYS A N 1
ATOM 817 C CA . LYS A 1 104 ? 9.547 -17.280 23.407 1.00 59.94 104 LYS A CA 1
ATOM 818 C C . LYS A 1 104 ? 10.941 -17.254 22.800 1.00 59.94 104 LYS A C 1
ATOM 820 O O . LYS A 1 104 ? 11.033 -16.896 21.605 1.00 59.94 104 LYS A O 1
#

Sequence (104 aa):
MLFNYIKGAGRHCIAAHRKKKMFIEVEREMARYDIIAGKIADDATNATLTAYLAGAFGTAGDKEADDFCIRQLLPNKLKDQYCFKTEAAIKCLKFVKGEKIWLK

Secondary structure (DSSP, 8-state):
----EEES-HHHHHHHHHSTTSSHHHHHHHHT-SEEEEEEE-HHHHHHHHHHHTTBTBSTTSHHHHHHHHHHHTTTSEEEEEEE-SHHHHHT------------

InterPro domains:
  IPR025051 Protein of unknown function DUF3990 [PF13151] (13-95)